Protein AF-X0TW90-F1 (afdb_monomer_lite)

Foldseek 3Di:
DPDDDDPDDPQWDWDDDPNDIDTDDPVLQVVLLCVQQVHDPRPPPPVSSVVSSVVVVVVVVVVVVVVVVVD

Secondary structure (DSSP, 8-state):
---PPPPP-TT-EEEEETTEEEEE-HHHHHHHHHHHTTSTT----HHHHHHHHHHHHHHHHHHHHHHHHH-

Radius of gyration: 14.11 Å; chains: 1; bounding box: 37×28×36 Å

Sequence (71 aa):
MFLAEPPPTQADLNFRLFGFNVRVSPWFWLLAVILGAGGIGGGTPPREILIWVAVVFVSILVHEFGHTLAF

pLDDT: mean 88.19, std 11.89, range [46.5, 98.0]

Structure (mmCIF, N/CA/C/O backbone):
data_AF-X0TW90-F1
#
_entry.id   AF-X0TW90-F1
#
loop_
_atom_site.group_PDB
_atom_site.id
_atom_site.type_symbol
_atom_site.label_atom_id
_atom_site.label_alt_id
_atom_site.label_comp_id
_atom_site.label_asym_id
_atom_site.label_entity_id
_atom_site.label_seq_id
_atom_site.pdbx_PDB_ins_code
_atom_site.Cartn_x
_atom_site.Cartn_y
_atom_site.Cartn_z
_atom_site.occupancy
_atom_site.B_iso_or_equiv
_atom_site.auth_seq_id
_atom_site.auth_comp_id
_atom_site.auth_asym_id
_atom_site.auth_atom_id
_atom_site.pdbx_PDB_model_num
ATOM 1 N N . MET A 1 1 ? 2.813 -6.802 20.088 1.00 46.50 1 MET A N 1
ATOM 2 C CA . MET A 1 1 ? 3.354 -6.474 18.753 1.00 46.50 1 MET A CA 1
ATOM 3 C C . MET A 1 1 ? 3.582 -4.966 18.732 1.00 46.50 1 MET A C 1
ATOM 5 O O . MET A 1 1 ? 2.613 -4.227 18.792 1.00 46.50 1 MET A O 1
ATOM 9 N N . PHE A 1 2 ? 4.835 -4.505 18.824 1.00 51.22 2 PHE A N 1
ATOM 10 C CA . PHE A 1 2 ? 5.178 -3.075 18.915 1.00 51.22 2 PHE A CA 1
ATOM 11 C C . PHE A 1 2 ? 5.196 -2.433 17.525 1.00 51.22 2 PHE A C 1
ATOM 13 O O . PHE A 1 2 ? 6.263 -2.215 16.966 1.00 51.22 2 PHE A O 1
ATOM 20 N N . LEU A 1 3 ? 4.026 -2.150 16.960 1.00 61.09 3 LEU A N 1
ATOM 21 C CA . LEU A 1 3 ? 3.888 -1.348 15.744 1.00 61.09 3 LEU A CA 1
ATOM 22 C C . LEU A 1 3 ? 3.059 -0.124 16.133 1.00 61.09 3 LEU A C 1
ATOM 24 O O . LEU A 1 3 ? 1.835 -0.142 16.059 1.00 61.09 3 LEU A O 1
ATOM 28 N N . ALA A 1 4 ? 3.725 0.913 16.643 1.00 69.31 4 ALA A N 1
ATOM 29 C CA . ALA A 1 4 ? 3.071 2.204 16.794 1.00 69.31 4 ALA A CA 1
ATOM 30 C C . ALA A 1 4 ? 2.672 2.677 15.394 1.00 69.31 4 ALA A C 1
ATOM 32 O O . ALA A 1 4 ? 3.517 2.745 14.498 1.00 69.31 4 ALA A O 1
ATOM 33 N N . GLU A 1 5 ? 1.386 2.949 15.196 1.00 71.31 5 GLU A N 1
ATOM 34 C CA . GLU A 1 5 ? 0.914 3.485 13.931 1.00 71.31 5 GLU A CA 1
ATOM 35 C C . GLU A 1 5 ? 1.654 4.794 13.615 1.00 71.31 5 GLU A C 1
ATOM 37 O O . GLU A 1 5 ? 1.784 5.647 14.501 1.00 71.31 5 GLU A O 1
ATOM 42 N N . PRO A 1 6 ? 2.127 4.991 12.370 1.00 74.25 6 PRO A N 1
ATOM 43 C CA . PRO A 1 6 ? 2.679 6.272 11.962 1.00 74.25 6 PRO A CA 1
ATOM 44 C C . PRO A 1 6 ? 1.662 7.384 12.252 1.00 74.25 6 PRO A C 1
ATOM 46 O O . PRO A 1 6 ? 0.477 7.189 11.941 1.00 74.25 6 PRO A O 1
ATOM 49 N N . PRO A 1 7 ? 2.090 8.535 12.812 1.00 84.25 7 PRO A N 1
ATOM 50 C CA . PRO A 1 7 ? 1.201 9.662 13.045 1.00 84.25 7 PRO A CA 1
ATOM 51 C C . PRO A 1 7 ? 0.451 10.027 11.759 1.00 84.25 7 PRO A C 1
ATOM 53 O O . PRO A 1 7 ? 1.068 10.029 10.689 1.00 84.25 7 PRO A O 1
ATOM 56 N N . PRO A 1 8 ? -0.855 10.326 11.841 1.00 87.69 8 PRO A N 1
ATOM 57 C CA . PRO A 1 8 ? -1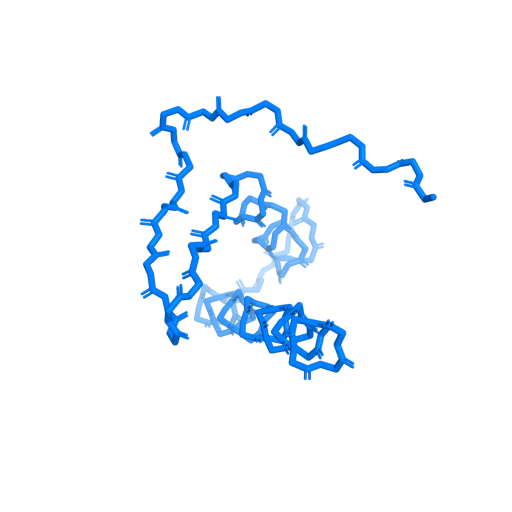.633 10.669 10.664 1.00 87.69 8 PRO A CA 1
ATOM 58 C C . PRO A 1 8 ? -1.084 11.939 10.012 1.00 87.69 8 PRO A C 1
ATOM 60 O O . PRO A 1 8 ? -0.726 12.904 10.694 1.00 87.69 8 PRO A O 1
ATOM 63 N N . THR A 1 9 ? -1.038 11.947 8.684 1.00 91.19 9 THR A N 1
ATOM 64 C CA . THR A 1 9 ? -0.583 13.096 7.893 1.00 91.19 9 THR A CA 1
ATOM 65 C C . THR A 1 9 ? -1.669 13.561 6.931 1.00 91.19 9 THR A C 1
ATOM 67 O O . THR A 1 9 ? -2.544 12.792 6.541 1.00 91.19 9 THR A O 1
ATOM 70 N N . GLN A 1 10 ? -1.603 14.821 6.490 1.00 92.00 10 GLN A N 1
ATOM 71 C CA . GLN A 1 10 ? -2.521 15.331 5.459 1.00 92.00 10 GLN A CA 1
ATOM 72 C C . GLN A 1 10 ? -2.348 14.635 4.100 1.00 92.00 10 GLN A C 1
ATOM 74 O O . GLN A 1 10 ? -3.218 14.747 3.243 1.00 92.00 10 GLN A O 1
ATOM 79 N N . ALA A 1 11 ? -1.232 13.932 3.898 1.00 92.56 11 ALA A N 1
ATOM 80 C CA . ALA A 1 11 ? -0.956 13.187 2.679 1.00 92.56 11 ALA A CA 1
ATOM 81 C C . ALA A 1 11 ? -1.501 11.747 2.726 1.00 92.56 11 ALA A C 1
ATOM 83 O O . ALA A 1 11 ? -1.403 11.026 1.734 1.00 92.56 11 ALA A O 1
ATOM 84 N N . ASP A 1 12 ? -2.078 11.317 3.852 1.00 94.94 12 ASP A N 1
ATOM 85 C CA . ASP A 1 12 ? -2.658 9.984 3.973 1.00 94.94 12 ASP A CA 1
ATOM 86 C C . ASP A 1 12 ? -3.888 9.838 3.070 1.00 94.94 12 ASP A C 1
ATOM 88 O O . ASP A 1 12 ? -4.818 10.652 3.088 1.00 94.94 12 ASP A O 1
ATOM 92 N N . LEU A 1 13 ? -3.927 8.744 2.313 1.00 95.00 13 LEU A N 1
ATOM 93 C CA . LEU A 1 13 ? -5.107 8.370 1.551 1.00 95.00 13 LEU A CA 1
ATOM 94 C C . LEU A 1 13 ? -6.095 7.684 2.495 1.00 95.00 13 LEU A C 1
ATOM 96 O O . LEU A 1 13 ? -5.816 6.612 3.031 1.00 95.00 13 LEU A O 1
ATOM 100 N N . ASN A 1 14 ? -7.254 8.308 2.681 1.00 95.75 14 ASN A N 1
ATOM 101 C CA . ASN A 1 14 ? -8.314 7.816 3.550 1.00 95.75 14 ASN A CA 1
ATOM 102 C C . ASN A 1 14 ? -9.553 7.502 2.714 1.00 95.75 14 ASN A C 1
ATOM 104 O O . ASN A 1 14 ? -10.041 8.357 1.975 1.00 95.75 14 ASN A O 1
ATOM 108 N N . PHE A 1 15 ? -10.078 6.288 2.838 1.00 96.12 15 PHE A N 1
ATOM 109 C CA . PHE A 1 15 ? -11.311 5.885 2.168 1.00 96.12 15 PHE A CA 1
ATOM 110 C C . PHE A 1 15 ? -12.083 4.870 3.010 1.00 96.12 15 PHE A C 1
ATOM 112 O O . PHE A 1 15 ? -11.556 4.277 3.950 1.00 96.12 15 PHE A O 1
ATOM 119 N N . ARG A 1 16 ? -13.363 4.682 2.681 1.00 94.81 16 ARG A N 1
ATOM 120 C CA . ARG A 1 16 ? -14.204 3.662 3.311 1.00 94.81 16 ARG A CA 1
ATOM 121 C C . ARG A 1 16 ? -14.386 2.482 2.381 1.00 94.81 16 ARG A C 1
ATOM 123 O O . ARG A 1 16 ? -14.721 2.669 1.214 1.00 94.81 16 ARG A O 1
ATOM 130 N N . LEU A 1 17 ? -14.215 1.281 2.916 1.00 94.56 17 LEU A N 1
ATOM 131 C CA . LEU A 1 17 ? -14.412 0.042 2.178 1.00 94.56 17 LEU A CA 1
ATOM 132 C C . LEU A 1 17 ? -15.050 -1.005 3.096 1.00 94.56 17 LEU A C 1
ATOM 134 O O . LEU A 1 17 ? -14.580 -1.221 4.208 1.00 94.56 17 LEU A O 1
ATOM 138 N N . PHE A 1 18 ? -16.163 -1.599 2.654 1.00 90.94 18 PHE A N 1
ATOM 139 C CA . PHE A 1 18 ? -16.964 -2.570 3.422 1.00 90.94 18 PHE A CA 1
ATOM 140 C C . PHE A 1 18 ? -17.317 -2.131 4.859 1.00 90.94 18 PHE A C 1
ATOM 142 O O . PHE A 1 18 ? -17.438 -2.956 5.754 1.00 90.94 18 PHE A O 1
ATOM 149 N N . GLY A 1 19 ? -17.486 -0.823 5.089 1.00 90.56 19 GLY A N 1
ATOM 150 C CA . GLY A 1 19 ? -17.800 -0.259 6.410 1.00 90.56 19 GLY A CA 1
ATOM 151 C C . GLY A 1 19 ? -16.583 0.082 7.279 1.00 90.56 19 GLY A C 1
ATOM 152 O O . GLY A 1 19 ? -16.747 0.759 8.291 1.00 90.56 19 GLY A O 1
ATOM 153 N N . PHE A 1 20 ? -15.372 -0.286 6.857 1.00 91.69 20 PHE A N 1
ATOM 154 C CA . PHE A 1 20 ? -14.126 0.015 7.559 1.00 91.69 20 PHE A CA 1
ATOM 155 C C . PHE A 1 20 ? -13.477 1.293 7.017 1.00 91.69 20 PHE A C 1
ATOM 157 O O . PHE A 1 20 ? -13.531 1.573 5.816 1.00 91.69 20 PHE A O 1
ATOM 164 N N . ASN A 1 21 ? -12.856 2.077 7.904 1.00 93.38 21 ASN A N 1
ATOM 165 C CA . ASN A 1 21 ? -12.029 3.217 7.506 1.00 93.38 21 ASN A CA 1
ATOM 166 C C . ASN A 1 21 ? -10.614 2.710 7.210 1.00 93.38 21 ASN A C 1
ATOM 168 O O . ASN A 1 21 ? -9.911 2.281 8.121 1.00 93.38 21 ASN A O 1
ATOM 172 N N . VAL A 1 22 ? -10.203 2.774 5.946 1.00 94.56 22 VAL A N 1
ATOM 173 C CA . VAL A 1 22 ? -8.865 2.379 5.500 1.00 94.56 22 VAL A C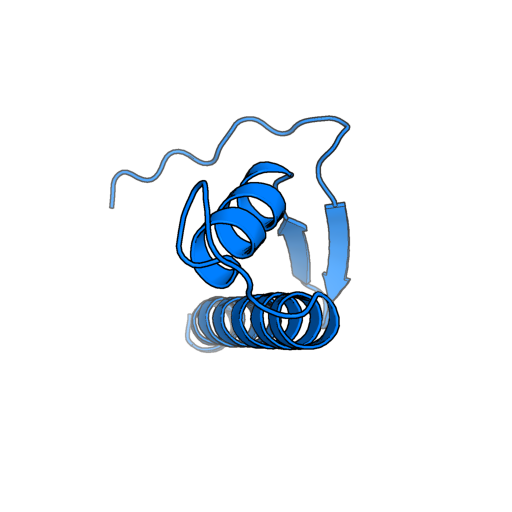A 1
ATOM 174 C C . VAL A 1 22 ? -7.999 3.630 5.365 1.00 94.56 22 VAL A C 1
ATOM 176 O O . VAL A 1 22 ? -8.368 4.568 4.654 1.00 94.56 22 VAL A O 1
ATOM 179 N N . ARG A 1 23 ? -6.839 3.627 6.033 1.00 94.75 23 ARG A N 1
ATOM 180 C CA . ARG A 1 23 ? -5.801 4.664 5.936 1.00 94.75 23 ARG A CA 1
ATOM 181 C C . ARG A 1 23 ? -4.556 4.079 5.282 1.00 94.75 23 ARG A C 1
ATOM 183 O O . ARG A 1 23 ? -4.010 3.095 5.772 1.00 94.75 23 ARG A O 1
ATOM 190 N N . VAL A 1 24 ? -4.075 4.711 4.217 1.00 94.94 24 VAL A N 1
ATOM 191 C CA . VAL A 1 24 ? -2.836 4.328 3.531 1.00 94.94 24 VAL A CA 1
ATOM 192 C C . VAL A 1 24 ? -1.848 5.485 3.611 1.00 94.94 24 VAL A C 1
ATOM 194 O O . VAL A 1 24 ? -2.096 6.565 3.075 1.00 94.94 24 VAL A O 1
ATOM 197 N N . SER A 1 25 ? -0.720 5.257 4.283 1.00 93.69 25 SER A N 1
ATOM 198 C CA . SER A 1 25 ? 0.350 6.253 4.406 1.00 93.69 25 SER A CA 1
ATOM 199 C C . SER A 1 25 ? 1.055 6.485 3.059 1.00 93.69 25 SER A C 1
ATOM 201 O O . SER A 1 25 ? 1.275 5.520 2.324 1.00 93.69 25 SER A O 1
ATOM 203 N N . PRO A 1 26 ? 1.521 7.710 2.748 1.00 93.06 26 PRO A N 1
ATOM 204 C CA . PRO A 1 26 ? 2.375 7.988 1.588 1.00 93.06 26 PRO A CA 1
ATOM 205 C C . PRO A 1 26 ? 3.596 7.071 1.479 1.00 93.06 26 PRO A C 1
ATOM 207 O O . PRO A 1 26 ? 4.012 6.706 0.378 1.00 93.06 26 PRO A O 1
ATOM 210 N N . TRP A 1 27 ? 4.155 6.666 2.624 1.00 92.12 27 TRP A N 1
ATOM 211 C CA . TRP A 1 27 ? 5.329 5.799 2.677 1.00 92.12 27 TRP A CA 1
ATOM 212 C C . TRP A 1 27 ? 5.078 4.416 2.087 1.00 92.12 27 TRP A C 1
ATOM 214 O O . TRP A 1 27 ? 5.997 3.841 1.510 1.00 92.12 27 TRP A O 1
ATOM 224 N N . PHE A 1 28 ? 3.845 3.909 2.164 1.00 94.00 28 PHE A N 1
ATOM 225 C CA . PHE A 1 28 ? 3.476 2.652 1.519 1.00 94.00 28 PHE A CA 1
ATOM 226 C C . PHE A 1 28 ? 3.746 2.715 0.010 1.00 94.00 28 PHE A C 1
ATOM 228 O O . PHE A 1 28 ? 4.436 1.855 -0.533 1.00 94.00 28 PHE A O 1
ATOM 235 N N . TRP A 1 29 ? 3.265 3.769 -0.654 1.00 94.75 29 TRP A N 1
ATOM 236 C CA . TRP A 1 29 ? 3.400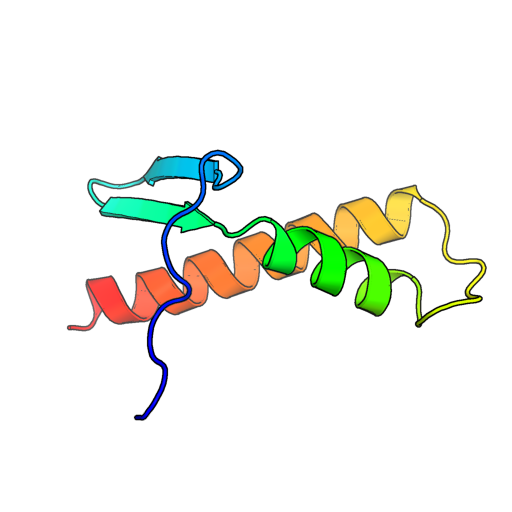 3.934 -2.101 1.00 94.75 29 TRP A CA 1
ATOM 237 C C . TRP A 1 29 ? 4.856 4.103 -2.519 1.00 94.75 29 TRP A C 1
ATOM 239 O O . TRP A 1 29 ? 5.306 3.452 -3.461 1.00 94.75 29 TRP A O 1
ATOM 249 N N . LEU A 1 30 ? 5.607 4.939 -1.796 1.00 93.44 30 LEU A N 1
ATOM 250 C CA . LEU A 1 30 ? 7.016 5.168 -2.096 1.00 93.44 30 LEU A CA 1
ATOM 251 C C . LEU A 1 30 ? 7.826 3.873 -1.979 1.00 93.44 30 LEU A C 1
ATOM 253 O O . LEU A 1 30 ? 8.583 3.535 -2.887 1.00 93.44 30 LEU A O 1
ATOM 257 N N . LEU A 1 31 ? 7.647 3.130 -0.884 1.00 93.50 31 LEU A N 1
ATOM 258 C CA . LEU A 1 31 ? 8.354 1.871 -0.673 1.00 93.50 31 LEU A CA 1
ATOM 259 C C . LEU A 1 31 ? 7.925 0.811 -1.692 1.00 93.50 31 LEU A C 1
ATOM 261 O O . LEU A 1 31 ? 8.787 0.130 -2.241 1.00 93.50 31 LEU A O 1
ATOM 265 N N . ALA A 1 32 ? 6.632 0.708 -2.014 1.00 94.56 32 ALA A N 1
ATOM 266 C CA . ALA A 1 32 ? 6.142 -0.221 -3.031 1.00 94.56 32 ALA A CA 1
ATOM 267 C C . ALA A 1 32 ? 6.784 0.040 -4.405 1.00 94.56 32 ALA A C 1
ATOM 269 O O . ALA A 1 32 ? 7.203 -0.908 -5.071 1.00 94.56 32 ALA A O 1
ATOM 270 N N . VAL A 1 33 ? 6.918 1.312 -4.802 1.00 94.69 33 VAL A N 1
ATOM 271 C CA . VAL A 1 33 ? 7.587 1.713 -6.050 1.00 94.69 33 VAL A CA 1
ATOM 272 C C . VAL A 1 33 ? 9.085 1.410 -6.009 1.00 94.69 33 VAL A C 1
ATOM 274 O O . VAL A 1 33 ? 9.590 0.801 -6.947 1.00 94.69 33 VAL A O 1
ATOM 277 N N . ILE A 1 34 ? 9.795 1.783 -4.936 1.00 92.75 34 ILE A N 1
ATOM 278 C CA . ILE A 1 34 ? 11.243 1.531 -4.805 1.00 92.75 34 ILE A CA 1
ATOM 279 C C . ILE A 1 34 ? 11.547 0.029 -4.870 1.00 92.75 34 ILE A C 1
ATOM 281 O O . ILE A 1 34 ? 12.490 -0.384 -5.545 1.00 92.75 34 ILE A O 1
ATOM 285 N N . LEU A 1 35 ? 10.735 -0.795 -4.203 1.00 91.56 35 LEU A N 1
ATOM 286 C CA . LEU A 1 35 ? 10.879 -2.249 -4.228 1.00 91.56 35 LEU A CA 1
ATOM 287 C C . LEU A 1 35 ? 10.549 -2.828 -5.611 1.00 91.56 35 LEU A C 1
ATOM 289 O O . LEU A 1 35 ? 11.308 -3.648 -6.122 1.00 91.56 35 LEU A O 1
ATOM 293 N N . GLY A 1 36 ? 9.466 -2.370 -6.247 1.00 89.44 36 GLY A N 1
ATOM 294 C CA . GLY A 1 36 ? 9.058 -2.829 -7.581 1.00 89.44 36 GLY A CA 1
ATOM 295 C C . GLY A 1 36 ? 10.024 -2.433 -8.699 1.00 89.44 36 GLY A C 1
ATOM 296 O O . GLY A 1 36 ? 10.191 -3.164 -9.673 1.00 89.44 36 GLY A O 1
ATOM 297 N N . ALA A 1 37 ? 10.711 -1.302 -8.549 1.00 89.44 37 ALA A N 1
ATOM 298 C CA . ALA A 1 37 ? 11.757 -0.860 -9.465 1.00 89.44 37 ALA A CA 1
ATOM 299 C C . ALA A 1 37 ? 13.072 -1.655 -9.323 1.00 89.44 37 ALA A C 1
ATOM 301 O O . ALA A 1 37 ? 14.015 -1.395 -10.065 1.00 89.44 37 ALA A O 1
ATOM 302 N N . GLY A 1 38 ? 13.161 -2.614 -8.389 1.00 79.12 38 GLY A N 1
ATOM 303 C CA . GLY A 1 38 ? 14.390 -3.366 -8.118 1.00 79.12 38 GLY A CA 1
ATOM 304 C C . GLY A 1 38 ? 15.447 -2.561 -7.351 1.00 79.12 38 GLY A C 1
ATOM 305 O O . GLY A 1 38 ? 16.637 -2.847 -7.466 1.00 79.12 38 GLY A O 1
ATOM 306 N N . GLY A 1 39 ? 15.033 -1.548 -6.583 1.00 67.94 39 GLY A N 1
ATOM 307 C CA . GLY A 1 39 ? 15.920 -0.605 -5.900 1.00 67.94 39 GLY A CA 1
ATOM 308 C C . GLY A 1 39 ? 16.234 0.649 -6.727 1.00 67.94 39 GLY A C 1
ATOM 309 O O . GLY A 1 39 ? 15.593 0.943 -7.735 1.00 67.94 39 GLY A O 1
ATOM 310 N N . ILE A 1 40 ? 17.226 1.428 -6.284 1.00 55.94 40 ILE A N 1
ATOM 311 C CA . ILE A 1 40 ? 17.643 2.674 -6.948 1.00 55.94 40 ILE A CA 1
ATOM 312 C C . ILE A 1 40 ? 18.569 2.315 -8.123 1.00 55.94 40 ILE A C 1
ATOM 314 O O . ILE A 1 40 ? 19.785 2.274 -7.964 1.00 55.94 40 ILE A O 1
ATOM 318 N N . GLY A 1 41 ? 17.996 2.004 -9.293 1.00 61.16 41 GLY A N 1
ATOM 319 C CA . GLY A 1 41 ? 18.769 1.776 -10.526 1.00 61.16 41 GLY A CA 1
ATOM 320 C C . GLY A 1 41 ? 18.180 0.807 -11.559 1.00 61.16 41 GLY A C 1
ATOM 321 O O . GLY A 1 41 ? 18.819 0.576 -12.584 1.00 61.16 41 GLY A O 1
ATOM 322 N N . GLY A 1 42 ? 17.005 0.216 -11.322 1.00 62.38 42 GLY A N 1
ATOM 323 C CA . GLY A 1 42 ? 16.445 -0.800 -12.218 1.00 62.38 42 GLY A CA 1
ATOM 324 C C . GLY A 1 42 ? 15.732 -0.243 -13.455 1.00 62.38 42 GLY A C 1
ATOM 325 O O . GLY A 1 42 ? 15.007 0.747 -13.394 1.00 62.38 42 GLY A O 1
ATOM 326 N N . GLY A 1 43 ? 15.907 -0.929 -14.589 1.00 78.50 43 GLY A N 1
ATOM 327 C CA . GLY A 1 43 ? 15.245 -0.650 -15.871 1.00 78.50 43 GLY A CA 1
ATOM 328 C C . GLY A 1 43 ? 13.839 -1.245 -16.002 1.00 78.50 43 GLY A C 1
ATOM 329 O O . GLY A 1 43 ? 13.399 -1.507 -17.123 1.00 78.50 43 GLY A O 1
ATOM 330 N N . THR A 1 44 ? 13.152 -1.515 -14.886 1.00 86.50 44 THR A N 1
ATOM 331 C CA . THR A 1 44 ? 11.810 -2.109 -14.899 1.00 86.50 44 THR A CA 1
ATOM 332 C C . THR A 1 44 ? 10.840 -1.178 -15.634 1.00 86.50 44 THR A C 1
ATOM 334 O O . THR A 1 44 ? 10.721 -0.005 -15.268 1.00 86.50 44 THR A O 1
ATOM 337 N N . PRO A 1 45 ? 10.123 -1.661 -16.664 1.00 90.31 45 PRO A N 1
ATOM 338 C CA . PRO A 1 45 ? 9.163 -0.843 -17.390 1.00 90.31 45 PRO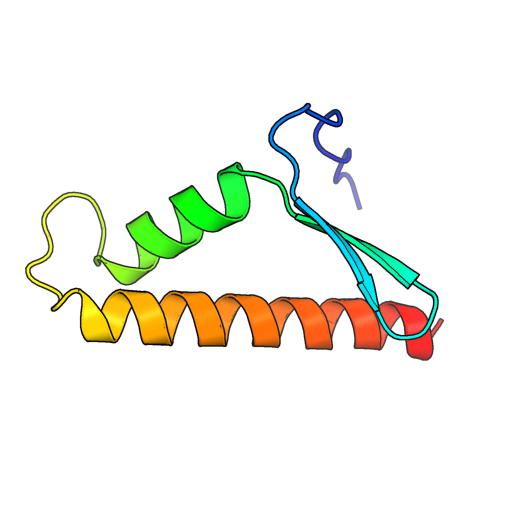 A CA 1
ATOM 339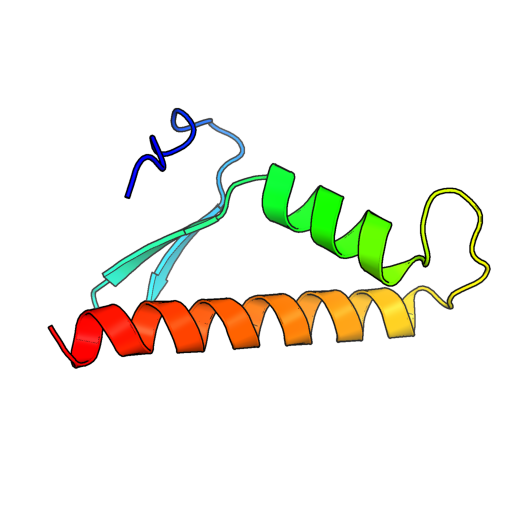 C C . PRO A 1 45 ? 8.105 -0.242 -16.447 1.00 90.31 45 PRO A C 1
ATOM 341 O O . PRO A 1 45 ? 7.559 -0.971 -15.615 1.00 90.31 45 PRO A O 1
ATOM 344 N N . PRO A 1 46 ? 7.708 1.036 -16.611 1.00 90.56 46 PRO A N 1
ATOM 345 C CA . PRO A 1 46 ? 6.727 1.678 -15.728 1.00 90.56 46 PRO A CA 1
ATOM 346 C C . PRO A 1 46 ? 5.407 0.907 -15.593 1.00 90.56 46 PRO A C 1
ATOM 348 O O . PRO A 1 46 ? 4.815 0.869 -14.517 1.00 90.56 46 PRO A O 1
ATOM 351 N N . ARG A 1 47 ? 4.966 0.232 -16.665 1.00 93.44 47 ARG A N 1
ATOM 352 C CA . ARG A 1 47 ? 3.763 -0.618 -16.652 1.00 93.44 47 ARG A CA 1
ATOM 353 C C . ARG A 1 47 ? 3.853 -1.749 -15.619 1.00 93.44 47 ARG A C 1
ATOM 355 O O . ARG A 1 47 ? 2.859 -2.070 -14.983 1.00 93.44 47 ARG A O 1
ATOM 362 N N . GLU A 1 48 ? 5.030 -2.350 -15.459 1.00 93.00 48 GLU A N 1
ATOM 363 C CA . GLU A 1 48 ? 5.238 -3.489 -14.562 1.00 93.00 48 GLU A CA 1
ATOM 364 C C . GLU A 1 48 ? 5.277 -3.016 -13.114 1.00 93.00 48 GLU A C 1
ATOM 366 O O . GLU A 1 48 ? 4.693 -3.662 -12.251 1.00 93.00 48 GLU A O 1
ATOM 371 N N . ILE A 1 49 ? 5.848 -1.834 -12.866 1.00 93.94 49 ILE A N 1
ATOM 372 C CA . ILE A 1 49 ? 5.815 -1.184 -11.551 1.00 93.94 49 ILE A CA 1
ATOM 373 C C . ILE A 1 49 ? 4.372 -0.855 -11.150 1.00 93.94 49 ILE A C 1
ATOM 375 O O . ILE A 1 49 ? 3.985 -1.107 -10.014 1.00 93.94 49 ILE A O 1
ATOM 379 N N . LEU A 1 50 ? 3.550 -0.331 -12.065 1.00 95.12 50 LEU A N 1
ATOM 380 C CA . LEU A 1 50 ? 2.141 -0.039 -11.772 1.00 95.12 50 LEU A CA 1
ATOM 381 C C . LEU A 1 50 ? 1.354 -1.307 -11.422 1.00 95.12 50 LEU A C 1
ATOM 383 O O . LEU A 1 50 ? 0.612 -1.314 -10.440 1.00 95.12 50 LEU A O 1
ATOM 387 N N . ILE A 1 51 ? 1.543 -2.384 -12.193 1.00 96.44 51 ILE A N 1
ATOM 388 C CA . ILE A 1 51 ? 0.928 -3.687 -11.903 1.00 96.44 51 ILE A CA 1
ATOM 389 C C . ILE A 1 51 ? 1.408 -4.202 -10.542 1.00 96.44 51 ILE A C 1
ATOM 391 O O . ILE A 1 51 ? 0.589 -4.605 -9.721 1.00 96.44 51 ILE A O 1
ATOM 395 N N . TRP A 1 52 ? 2.712 -4.138 -10.272 1.00 95.56 52 TRP A N 1
ATOM 396 C CA . TRP A 1 52 ? 3.304 -4.524 -8.993 1.00 95.56 52 TRP A CA 1
ATOM 397 C C . TRP A 1 52 ? 2.686 -3.769 -7.813 1.00 95.56 52 TRP A C 1
ATOM 399 O O . TRP A 1 52 ? 2.214 -4.394 -6.866 1.00 95.56 52 TRP A O 1
ATOM 409 N N . VAL A 1 53 ? 2.636 -2.435 -7.882 1.00 96.94 53 VAL A N 1
ATOM 410 C CA . VAL A 1 53 ? 2.062 -1.591 -6.824 1.00 96.94 53 VAL A CA 1
ATOM 411 C C . VAL A 1 53 ? 0.596 -1.953 -6.583 1.00 96.94 53 VAL A C 1
ATOM 413 O O . VAL A 1 53 ? 0.189 -2.089 -5.430 1.00 96.94 53 VAL A O 1
ATOM 416 N N . ALA A 1 54 ? -0.184 -2.166 -7.647 1.00 97.69 54 ALA A N 1
ATOM 417 C CA . ALA A 1 54 ? -1.581 -2.577 -7.533 1.00 97.69 54 ALA A CA 1
ATOM 418 C C . ALA A 1 54 ? -1.727 -3.951 -6.857 1.00 97.69 54 ALA A C 1
ATOM 420 O O . ALA A 1 54 ? -2.545 -4.104 -5.950 1.00 97.69 54 ALA A O 1
ATOM 421 N N . VAL A 1 55 ? -0.912 -4.936 -7.250 1.00 98.00 55 VAL A N 1
ATOM 422 C CA . VAL A 1 55 ? -0.930 -6.287 -6.667 1.00 98.00 55 VAL A CA 1
ATOM 423 C C . VAL A 1 55 ? -0.542 -6.258 -5.189 1.00 98.00 55 VAL A C 1
ATOM 425 O O . VAL A 1 55 ? -1.257 -6.827 -4.367 1.00 98.00 55 VAL A O 1
ATOM 428 N N . VAL A 1 56 ? 0.543 -5.565 -4.828 1.00 97.44 56 VAL A N 1
ATOM 429 C CA . VAL A 1 56 ? 0.992 -5.437 -3.430 1.00 97.44 56 VAL A CA 1
ATOM 430 C C . VAL A 1 56 ? -0.071 -4.753 -2.576 1.00 97.44 56 VAL A C 1
ATOM 432 O O . VAL A 1 56 ? -0.386 -5.232 -1.486 1.00 97.44 56 VAL A O 1
ATOM 435 N N . PHE A 1 57 ? -0.661 -3.667 -3.080 1.00 97.88 57 PHE A N 1
ATOM 436 C CA . PHE A 1 57 ? -1.726 -2.951 -2.385 1.00 97.88 57 PHE A CA 1
ATOM 437 C C . PHE A 1 57 ? -2.935 -3.845 -2.116 1.00 97.88 57 PHE A C 1
ATOM 439 O O . PHE A 1 57 ? -3.363 -3.959 -0.969 1.00 97.88 57 PHE A O 1
ATOM 446 N N . VAL A 1 58 ? -3.451 -4.528 -3.142 1.00 97.75 58 VAL A N 1
ATOM 447 C CA . VAL A 1 58 ? -4.605 -5.426 -2.991 1.00 97.75 58 VAL A CA 1
ATOM 448 C C . VAL A 1 58 ? -4.274 -6.600 -2.067 1.00 97.75 58 VAL A C 1
ATOM 450 O O . VAL A 1 58 ? -5.100 -6.957 -1.233 1.00 97.75 58 VAL A O 1
ATOM 453 N N . SER A 1 59 ? -3.068 -7.168 -2.157 1.00 97.62 59 SER A N 1
ATOM 454 C CA . SER A 1 59 ? -2.635 -8.270 -1.291 1.00 97.62 59 SER A CA 1
ATOM 455 C C . SER A 1 59 ? -2.646 -7.881 0.188 1.00 97.62 59 SER A C 1
ATOM 457 O O . SER A 1 59 ? -3.167 -8.634 1.008 1.00 97.62 59 SER A O 1
ATOM 459 N N . ILE A 1 60 ? -2.078 -6.723 0.537 1.00 95.75 60 ILE A N 1
ATOM 460 C CA . ILE A 1 60 ? -2.041 -6.243 1.927 1.00 95.75 60 ILE A CA 1
ATOM 461 C C . ILE A 1 60 ? -3.438 -5.848 2.388 1.00 95.75 60 ILE A C 1
ATOM 463 O O . ILE A 1 60 ? -3.830 -6.197 3.494 1.00 95.75 60 ILE A O 1
ATOM 467 N N . LEU A 1 61 ? -4.220 -5.191 1.529 1.00 94.75 61 LEU A N 1
ATOM 468 C CA . LEU A 1 61 ? -5.597 -4.841 1.853 1.00 94.75 61 LEU A CA 1
ATOM 469 C C . LEU A 1 61 ? -6.394 -6.099 2.220 1.00 94.75 61 LEU A C 1
ATOM 471 O O . LEU A 1 61 ? -6.956 -6.171 3.303 1.00 94.75 61 LEU A O 1
ATOM 475 N N . VAL A 1 62 ? -6.378 -7.131 1.373 1.00 95.81 62 VAL A N 1
ATOM 476 C CA . VAL A 1 62 ? -7.072 -8.398 1.652 1.00 95.81 62 VAL A CA 1
ATOM 477 C C . VAL A 1 62 ? -6.531 -9.081 2.914 1.00 95.81 62 VAL A C 1
ATOM 479 O O . VAL A 1 62 ? -7.322 -9.624 3.680 1.00 95.81 62 VAL A O 1
ATOM 482 N N . HIS A 1 63 ? -5.219 -9.030 3.164 1.00 94.25 63 HIS A N 1
ATOM 483 C CA . HIS A 1 63 ? -4.614 -9.574 4.384 1.00 94.25 63 HIS A CA 1
ATOM 484 C C . HIS A 1 63 ? -5.156 -8.899 5.653 1.00 94.25 63 HIS A C 1
ATOM 486 O O . HIS A 1 63 ? -5.635 -9.587 6.553 1.00 94.25 63 HIS A O 1
ATOM 492 N N . GLU A 1 64 ? -5.141 -7.566 5.701 1.00 94.06 64 GLU A N 1
ATOM 493 C CA . GLU A 1 64 ? -5.633 -6.798 6.850 1.00 94.06 64 GLU A CA 1
ATOM 494 C C . GLU A 1 64 ? -7.146 -6.951 7.031 1.00 94.06 64 GLU A C 1
ATOM 496 O O . GLU A 1 64 ? -7.627 -7.139 8.147 1.00 94.06 64 GLU A O 1
ATOM 501 N N . PHE A 1 65 ? -7.909 -6.969 5.933 1.00 93.00 65 PHE A N 1
ATOM 502 C CA . PHE A 1 65 ? -9.339 -7.271 5.990 1.00 93.00 65 PHE A CA 1
ATOM 503 C C . PHE A 1 65 ? -9.605 -8.679 6.535 1.00 93.00 65 PHE A C 1
ATOM 505 O O . PHE A 1 65 ? -10.565 -8.874 7.279 1.00 93.00 65 PHE A O 1
ATOM 512 N N . GLY A 1 66 ? -8.738 -9.647 6.229 1.00 92.69 66 GLY A N 1
ATOM 513 C CA . GLY A 1 66 ? -8.779 -10.981 6.821 1.00 92.69 66 GLY A CA 1
ATOM 514 C C . GLY A 1 66 ? -8.719 -10.933 8.347 1.00 92.69 66 GLY A C 1
ATOM 515 O O . GLY A 1 66 ? -9.533 -11.584 8.998 1.00 92.69 66 GLY A O 1
ATOM 516 N N . HIS A 1 67 ? -7.839 -10.103 8.918 1.00 91.12 67 HIS A N 1
ATOM 517 C CA . HIS A 1 67 ? -7.782 -9.895 10.370 1.00 91.12 67 HIS A CA 1
ATOM 518 C C . HIS A 1 67 ? -9.070 -9.275 10.907 1.00 91.12 67 HIS A C 1
ATOM 520 O O . HIS A 1 67 ? -9.601 -9.774 11.890 1.00 91.12 67 HIS A O 1
ATOM 526 N N . THR A 1 68 ? -9.614 -8.251 10.241 1.00 89.31 68 THR A N 1
ATOM 527 C CA . THR A 1 68 ? -10.852 -7.580 10.698 1.00 89.31 68 THR A CA 1
ATOM 528 C C . THR A 1 68 ? -12.119 -8.426 10.599 1.00 89.31 68 THR A C 1
ATOM 530 O O . THR A 1 68 ? -13.131 -8.090 11.202 1.00 89.31 68 THR A O 1
ATOM 533 N N . 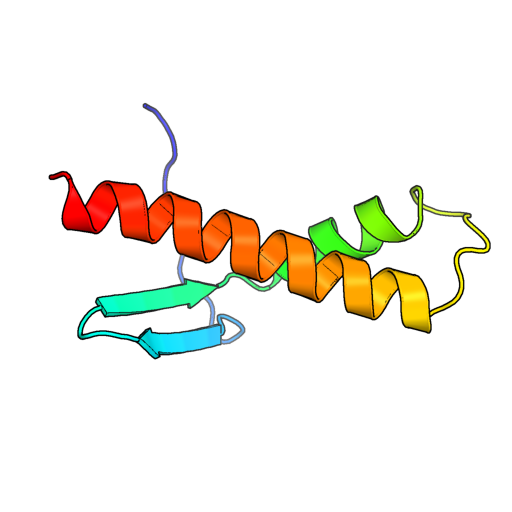LEU A 1 69 ? -12.110 -9.466 9.764 1.00 88.62 69 LEU A N 1
ATOM 534 C CA . LEU A 1 69 ? -13.251 -10.365 9.593 1.00 88.62 69 LEU A CA 1
ATOM 535 C C . LEU A 1 69 ? -13.128 -11.612 10.470 1.00 88.62 69 LEU A C 1
ATOM 537 O O . LEU A 1 69 ? -14.140 -12.225 10.804 1.00 88.62 69 LEU A O 1
ATOM 541 N N . ALA A 1 70 ? -11.900 -12.010 10.807 1.00 88.38 70 ALA A N 1
ATOM 542 C CA . ALA A 1 70 ? -11.636 -13.151 11.671 1.00 88.38 70 ALA A CA 1
ATOM 543 C C . ALA A 1 70 ? -11.745 -12.815 13.170 1.00 88.38 70 ALA A C 1
ATOM 545 O O . ALA A 1 70 ? -12.013 -13.725 13.958 1.00 88.38 70 ALA A O 1
ATOM 546 N N . PHE A 1 71 ? -11.538 -11.551 13.556 1.00 70.44 71 PHE A N 1
ATOM 547 C CA . PHE A 1 71 ? -11.523 -11.065 14.941 1.00 70.44 71 PHE A CA 1
ATOM 548 C C . PHE A 1 71 ? -12.366 -9.799 15.095 1.00 70.44 71 PHE A C 1
ATOM 550 O O . PHE A 1 71 ? -12.998 -9.660 16.167 1.00 70.44 71 PHE A O 1
#

Organism: NCBI:txid412755